Protein 4JP6 (pdb70)

CATH classification: 2.40.40.10

Nearest PDB structures (foldseek):
  4jp7-assembly2_B  TM=1.001E+00  e=1.324E-27  Carica papaya
  7ksn-assembly2_B  TM=9.787E-01  e=1.548E-21  Saccharum hybrid cultivar SP80-3280
  1bw4-assembly1_A  TM=8.039E-01  e=2.357E-15  Hordeum vulgare
  3sul-assembly1_A  TM=7.209E-01  e=9.350E-07  Moniliophthora perniciosa
  3suj-assembly1_A  TM=6.404E-01  e=3.390E-04  Moniliophthora perniciosa

Secondary structure (DSSP, 8-state):
-EEEEEEEEE---TGGGTT-TTTTT-TTHHHHTTS-HHHHTSSEEEEE--SSS--GGGGTT-EEEEEETTT--EEEEEEEEE-SSSSEEEEHHHHHHH-TTSHHHHHT-EEEEEEEE----

Foldseek 3Di:
DDFQFKEFADALVCVVVLLALVVSVAQQCVPPRPPDSCLSPVFFEKAADADDDDHHNVQAQWKKWKAQPVPRQTGMYGHRHHDDRHHMHGHPVVVVSRCVVVVCVVVRITTIDMDTDDPDD

Radius of gyration: 13.02 Å; Cα contacts (8 Å, |Δi|>4): 262; chains: 1; bounding box: 26×28×37 Å

InterPro domains:
  IPR001153 Barwin domain [PF00967] (2-120)
  IPR001153 Barwin domain [PR00602] (36-54)
  IPR001153 Barwin domain [PR00602] (55-73)
  IPR001153 Barwin domain [PR00602] (74-92)
  IPR001153 Barwin domain [PR00602] (95-119)
  IPR001153 Barwin domain [PS51174] (1-122)
  IPR018226 Barwin, conserved site [PS00771] (61-69)
  IPR018226 Barwin, conserved site [PS00772] (113-120)
  IPR036908 RlpA-like domain superfamily [G3DSA:2.40.40.10] (1-122)
  IPR036908 RlpA-like domain superfamily [SSF50685] (2-121)
  IPR044301 Pathogenesis-related protein-4 [PTHR46351] (2-122)

Structure (mmCIF, N/CA/C/O backbone):
data_4JP6
#
_entry.id   4JP6
#
_cell.length_a   27.688
_cell.length_b   54.971
_cell.length_c   73.509
_cell.angle_alpha   90.00
_cell.angle_beta   90.00
_cell.angle_gamma   90.00
#
_symmetry.space_group_name_H-M   'P 21 21 21'
#
loop_
_entity.id
_entity.type
_entity.pdbx_description
1 polymer 'papaya barwin-like protein'
2 water water
#
loop_
_atom_site.group_PDB
_atom_site.id
_atom_site.type_symbol
_atom_site.label_atom_id
_atom_site.label_alt_id
_atom_site.label_comp_id
_atom_site.label_asym_id
_atom_site.label_entity_id
_atom_site.label_seq_id
_atom_site.pdbx_PDB_ins_code
_atom_site.Cartn_x
_atom_site.Cartn_y
_atom_site.Cartn_z
_atom_site.occupancy
_atom_site.B_iso_or_equiv
_atom_site.auth_seq_id
_atom_site.auth_comp_id
_atom_site.auth_asym_id
_atom_site.auth_atom_id
_atom_site.pdbx_PDB_model_num
ATOM 9 N N . SER A 1 2 ? -10.385 -8.545 -13.002 1.00 8.04 2 SER A N 1
ATOM 10 C CA . SER A 1 2 ? -10.366 -7.552 -11.919 1.00 8.31 2 SER A CA 1
ATOM 11 C C . SER A 1 2 ? -9.236 -7.832 -10.951 1.00 6.76 2 SER A C 1
ATOM 12 O O . SER A 1 2 ? -8.826 -8.990 -10.799 1.00 7.56 2 SER A O 1
ATOM 15 N N . ALA A 1 3 ? -8.811 -6.801 -10.260 1.00 7.38 3 ALA A N 1
ATOM 16 C CA . ALA A 1 3 ? -7.826 -6.930 -9.204 1.00 6.62 3 ALA A CA 1
ATOM 17 C C . ALA A 1 3 ? -7.941 -5.777 -8.245 1.00 6.68 3 ALA A C 1
ATOM 18 O O . ALA A 1 3 ? -8.508 -4.719 -8.595 1.00 7.87 3 ALA A O 1
ATOM 20 N N . SER A 1 4 ? -7.405 -5.962 -7.064 1.00 6.84 4 SER A N 1
ATOM 21 C CA . SER A 1 4 ? -7.428 -4.970 -5.992 1.00 7.14 4 SER A CA 1
ATOM 22 C C . SER A 1 4 ? -6.035 -4.820 -5.432 1.00 6.28 4 SER A C 1
ATOM 23 O O . SER A 1 4 ? -5.103 -5.616 -5.690 1.00 7.49 4 SER A O 1
ATOM 26 N N . ASN A 1 5 ? -5.876 -3.740 -4.642 1.00 6.34 5 ASN A N 1
ATOM 27 C CA . ASN A 1 5 ? -4.588 -3.395 -4.009 1.00 6.45 5 ASN A CA 1
ATOM 28 C C . ASN A 1 5 ? -3.506 -3.151 -5.063 1.00 6.94 5 ASN A C 1
ATOM 29 O O . ASN A 1 5 ? -2.367 -3.590 -4.880 1.00 8.54 5 ASN A O 1
ATOM 34 N N . VAL A 1 6 ? -3.848 -2.435 -6.121 1.00 5.86 6 VAL A N 1
ATOM 35 C CA . VAL A 1 6 ? -2.977 -2.217 -7.253 1.00 6.32 6 VAL A CA 1
ATOM 36 C C . VAL A 1 6 ? -2.387 -0.812 -7.212 1.00 6.07 6 VAL A C 1
ATOM 37 O O . VAL A 1 6 ? -3.161 0.159 -7.034 1.00 6.70 6 VAL A O 1
ATOM 41 N N . ARG A 1 7 ? -1.087 -0.658 -7.453 1.00 6.27 7 ARG A N 1
ATOM 42 C CA . ARG A 1 7 ? -0.500 0.676 -7.523 1.00 6.87 7 ARG A CA 1
ATOM 43 C C . ARG A 1 7 ? -0.855 1.363 -8.818 1.00 6.68 7 ARG A C 1
ATOM 44 O O . ARG A 1 7 ? -0.707 0.831 -9.894 1.00 8.13 7 ARG A O 1
ATOM 52 N N . ALA A 1 8 ? -1.274 2.618 -8.689 1.00 6.85 8 ALA A N 1
ATOM 53 C CA . ALA A 1 8 ? -1.528 3.494 -9.851 1.00 6.02 8 ALA A CA 1
ATOM 54 C C . ALA A 1 8 ? -0.617 4.741 -9.670 1.00 5.75 8 ALA A C 1
ATOM 55 O O . ALA A 1 8 ? -0.785 5.502 -8.746 1.00 6.87 8 ALA A O 1
ATOM 57 N N . THR A 1 9 ? 0.333 4.899 -10.585 1.00 5.68 9 THR A N 1
ATOM 58 C CA . THR A 1 9 ? 1.153 6.109 -10.652 1.00 6.08 9 THR A CA 1
ATOM 59 C C . THR A 1 9 ? 0.574 7.026 -11.732 1.00 5.42 9 THR A C 1
ATOM 60 O O . THR A 1 9 ? -0.497 6.756 -12.274 1.00 5.47 9 THR A O 1
ATOM 64 N N . TYR A 1 10 ? 1.198 8.145 -11.983 1.00 5.99 10 TYR A N 1
ATOM 65 C CA . TYR A 1 10 ? 0.826 8.994 -13.085 1.00 5.75 10 TYR A CA 1
ATOM 66 C C . TYR A 1 10 ? 1.988 9.300 -14.005 1.00 5.66 10 TYR A C 1
ATOM 67 O O . TYR A 1 10 ? 3.168 9.310 -13.612 1.00 6.56 10 TYR A O 1
ATOM 76 N N . HIS A 1 11 ? 1.620 9.624 -15.235 1.00 5.66 11 HIS A N 1
ATOM 77 C CA . HIS A 1 11 ? 2.513 9.995 -16.313 1.00 5.91 11 HIS A CA 1
ATOM 78 C C . HIS A 1 11 ? 1.857 11.150 -17.060 1.00 5.79 11 HIS A C 1
ATOM 79 O O . HIS A 1 11 ? 0.621 11.121 -17.247 1.00 5.90 11 HIS A O 1
ATOM 86 N N . PHE A 1 12 ? 2.626 12.119 -17.475 1.00 6.21 12 PHE A N 1
ATOM 87 C CA . PHE A 1 12 ? 2.080 13.233 -18.261 1.00 5.81 12 PHE A CA 1
ATOM 88 C C . PHE A 1 12 ? 1.948 12.849 -19.730 1.00 5.45 12 PHE A C 1
ATOM 89 O O . PHE A 1 12 ? 2.683 13.305 -20.600 1.00 6.90 12 PHE A O 1
ATOM 97 N N . TYR A 1 13 ? 0.930 12.014 -20.052 1.00 5.21 13 TYR A N 1
ATOM 98 C CA . TYR A 1 13 ? 0.598 11.874 -21.485 1.00 5.60 13 TYR A CA 1
ATOM 99 C C . TYR A 1 13 ? 0.067 13.187 -22.033 1.00 5.33 13 TYR A C 1
ATOM 100 O O . TYR A 1 13 ? 0.319 13.539 -23.183 1.00 5.79 13 TYR A O 1
ATOM 109 N N . ASN A 1 14 ? -0.710 13.896 -21.212 1.00 4.82 14 ASN A N 1
ATOM 110 C CA . ASN A 1 14 ? -1.367 15.137 -21.631 1.00 5.10 14 ASN A CA 1
ATOM 111 C C . ASN A 1 14 ? -2.212 14.865 -22.862 1.00 5.03 14 ASN A C 1
ATOM 112 O O . ASN A 1 14 ? -2.120 15.514 -23.909 1.00 5.64 14 ASN A O 1
ATOM 117 N N . ALA A 1 15 ? -3.074 13.848 -22.738 1.00 5.47 15 ALA A N 1
ATOM 118 C CA . ALA A 1 15 ? -3.811 13.385 -23.932 1.00 5.91 15 ALA A CA 1
ATOM 119 C C . ALA A 1 15 ? -4.596 14.487 -24.608 1.00 6.18 15 ALA A C 1
ATOM 120 O O . ALA A 1 15 ? -4.510 14.667 -25.797 1.00 7.62 15 ALA A O 1
ATOM 122 N N . GLN A 1 16 ? -5.359 15.230 -23.821 1.00 6.63 16 GLN A N 1
ATOM 123 C CA . GLN A 1 16 ? -6.234 16.289 -24.384 1.00 8.50 16 GLN A CA 1
ATOM 124 C C . GLN A 1 16 ? -5.383 17.361 -25.077 1.00 8.16 16 GLN A C 1
ATOM 125 O O . GLN A 1 16 ? -5.758 17.818 -26.177 1.00 10.04 16 GLN A O 1
ATOM 131 N N . GLN A 1 17 ? -4.238 17.713 -24.506 1.00 6.45 17 GLN A N 1
ATOM 132 C CA . GLN A 1 17 ? -3.349 18.721 -25.105 1.00 7.48 17 GLN A CA 1
ATOM 133 C C . GLN A 1 17 ? -2.642 18.233 -26.351 1.00 7.82 17 GLN A C 1
ATOM 134 O O . GLN A 1 17 ? -2.107 19.036 -27.122 1.00 13.76 17 GLN A O 1
ATOM 140 N N . ASN A 1 18 ? -2.663 16.939 -26.579 1.00 7.18 18 ASN A N 1
ATOM 141 C CA . ASN A 1 18 ? -2.149 16.312 -27.811 1.00 7.67 18 ASN A CA 1
ATOM 142 C C . ASN A 1 18 ? -3.261 15.940 -28.768 1.00 8.29 18 ASN A C 1
ATOM 143 O O . ASN A 1 18 ? -2.998 15.134 -29.696 1.00 9.70 18 ASN A O 1
ATOM 148 N N . GLY A 1 19 ? -4.486 16.448 -28.570 1.00 8.89 19 GLY A N 1
ATOM 149 C CA . GLY A 1 19 ? -5.515 16.111 -29.501 1.00 9.15 19 GLY A CA 1
ATOM 150 C C . GLY A 1 19 ? -5.869 14.661 -29.516 1.00 9.02 19 GLY A C 1
ATOM 151 O O . GLY A 1 19 ? -6.349 14.116 -30.498 1.00 9.41 19 GLY A O 1
ATOM 152 N N . TRP A 1 20 ? -5.595 13.967 -28.387 1.00 7.06 20 TRP A N 1
ATOM 153 C CA . TRP A 1 20 ? -5.888 12.533 -28.241 1.00 7.55 20 TRP A CA 1
ATOM 154 C C . TRP A 1 20 ? -5.180 11.692 -29.297 1.00 6.97 20 TRP A C 1
ATOM 155 O O . TRP A 1 20 ? -5.673 10.649 -29.726 1.00 7.84 20 TRP A O 1
ATOM 166 N N . ASP A 1 21 ? -4.010 12.132 -29.690 1.00 7.32 21 ASP A N 1
ATOM 167 C CA . ASP A 1 21 ? -3.166 11.447 -30.692 1.00 7.91 21 ASP A CA 1
ATOM 168 C C . ASP A 1 21 ? -2.208 10.543 -29.999 1.00 7.34 21 ASP A C 1
ATOM 169 O O . ASP A 1 21 ? -1.283 10.996 -29.311 1.00 8.62 21 ASP A O 1
ATOM 174 N N . LEU A 1 22 ? -2.390 9.231 -30.191 1.00 7.24 22 LEU A N 1
ATOM 175 C CA . LEU A 1 22 ? -1.540 8.242 -29.543 1.00 7.20 22 LEU A CA 1
ATOM 176 C C . LEU A 1 22 ? -0.097 8.251 -30.002 1.00 7.65 22 LEU A C 1
ATOM 177 O O . LEU A 1 22 ? 0.787 7.912 -29.260 1.00 8.64 22 LEU A O 1
ATOM 182 N N . ARG A 1 23 ? 0.129 8.604 -31.251 1.00 8.13 23 ARG A N 1
ATOM 183 C CA . ARG A 1 23 ? 1.510 8.694 -31.753 1.00 9.02 23 ARG A CA 1
ATOM 184 C C . ARG A 1 23 ? 2.251 9.797 -31.023 1.00 8.90 23 ARG A C 1
ATOM 185 O O . ARG A 1 23 ? 3.423 9.628 -30.703 1.00 11.00 23 ARG A O 1
ATOM 193 N N . LYS A 1 24 ? 1.658 10.94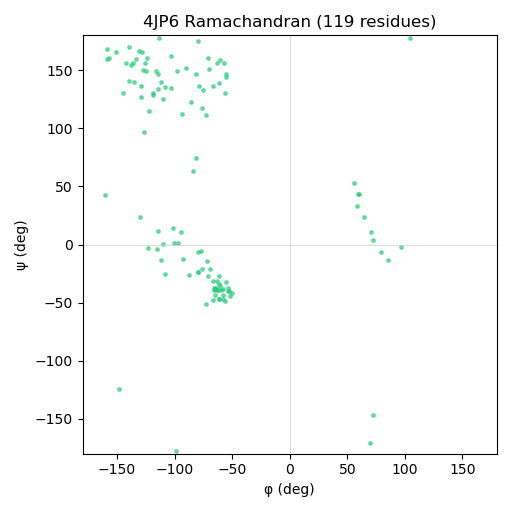1 -30.815 1.00 9.24 24 LYS A N 1
ATOM 194 C CA . LYS A 1 24 ? 2.305 12.078 -30.209 1.00 9.31 24 LYS A CA 1
ATOM 195 C C . LYS A 1 24 ? 2.790 11.819 -28.795 1.00 9.67 24 LYS A C 1
ATOM 196 O O . LYS A 1 24 ? 3.773 12.453 -28.381 1.00 12.61 24 LYS A O 1
ATOM 202 N N . VAL A 1 25 ? 2.159 10.908 -28.079 1.00 9.59 25 VAL A N 1
ATOM 203 C CA . VAL A 1 25 ? 2.454 10.665 -26.705 1.00 9.63 25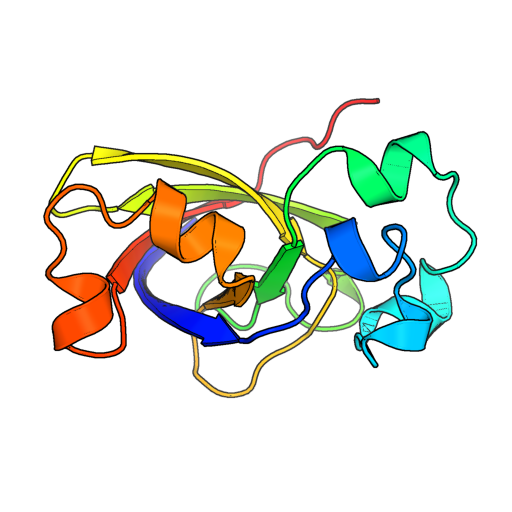 VAL A CA 1
ATOM 204 C C . VAL A 1 25 ? 3.340 9.422 -26.567 1.00 10.18 25 VAL A C 1
ATOM 205 O O . VAL A 1 25 ? 3.624 8.985 -25.429 1.00 10.55 25 VAL A O 1
ATOM 209 N N . SER A 1 26 ? 3.722 8.781 -27.712 1.00 10.17 26 SER A N 1
ATOM 210 C CA . SER A 1 26 ? 4.532 7.560 -27.734 1.00 11.80 26 SER A CA 1
ATOM 211 C C . SER A 1 26 ? 3.839 6.438 -26.983 1.00 9.61 26 SER A C 1
ATOM 212 O O . SER A 1 26 ? 4.514 5.592 -26.310 1.00 12.13 26 SER A O 1
ATOM 215 N N . ALA A 1 27 ? 2.586 6.285 -27.188 1.00 8.17 27 ALA A N 1
ATOM 216 C CA . ALA A 1 27 ? 1.842 5.228 -26.523 1.00 7.80 27 ALA A CA 1
ATOM 217 C C . ALA A 1 27 ? 2.106 3.910 -27.238 1.00 6.93 27 ALA A C 1
ATOM 218 O O . ALA A 1 27 ? 2.044 3.877 -28.468 1.00 7.81 27 ALA A O 1
ATOM 220 N N . TYR A 1 28 ? 2.329 2.823 -26.497 1.00 6.03 28 TYR A N 1
ATOM 221 C CA . TYR A 1 28 ? 2.606 1.527 -27.088 1.00 6.62 28 TYR A CA 1
ATOM 222 C C . TYR A 1 28 ? 1.539 1.102 -28.088 1.00 5.91 28 TYR A C 1
ATOM 223 O O . TYR A 1 28 ? 1.827 0.518 -29.116 1.00 7.38 28 TYR A O 1
ATOM 232 N N . CYS A 1 29 ? 0.270 1.437 -27.776 1.00 5.69 29 CYS A N 1
ATOM 233 C CA . CYS A 1 29 ? -0.834 0.981 -28.612 1.00 5.99 29 CYS A CA 1
ATOM 234 C C . CYS A 1 29 ? -0.970 1.765 -29.892 1.00 6.20 29 CYS A C 1
ATOM 235 O O . CYS A 1 29 ? -1.834 1.423 -30.752 1.00 6.91 29 CYS A O 1
ATOM 238 N N . ALA A 1 30 ? -0.196 2.823 -30.080 1.00 6.58 30 ALA A N 1
ATOM 239 C CA . ALA A 1 30 ? -0.318 3.604 -31.287 1.00 7.44 30 ALA A CA 1
ATOM 240 C C . ALA A 1 30 ? -0.153 2.769 -32.539 1.00 8.72 30 ALA A C 1
ATOM 241 O O . ALA A 1 30 ? -0.793 3.039 -33.560 1.00 10.76 30 ALA A O 1
ATOM 243 N N . THR A 1 31 ? 0.686 1.721 -32.452 1.00 8.36 31 THR A N 1
ATOM 244 C CA . THR A 1 31 ? 0.972 0.854 -33.613 1.00 9.79 31 THR A CA 1
ATOM 245 C C . THR A 1 31 ? -0.322 0.404 -34.253 1.00 10.44 31 THR A C 1
ATOM 246 O O . THR A 1 31 ? -0.390 0.372 -35.492 1.00 14.11 31 THR A O 1
ATOM 250 N N . TRP A 1 32 ? -1.299 0.044 -33.448 1.00 7.98 32 TRP A N 1
ATOM 251 C CA . TRP A 1 32 ? -2.556 -0.541 -33.945 1.00 8.17 32 TRP A CA 1
ATOM 252 C C . TRP A 1 32 ? -3.739 0.398 -33.839 1.00 8.15 32 TRP A C 1
ATOM 253 O O . TRP A 1 32 ? -4.709 0.189 -34.556 1.00 9.44 32 TRP A O 1
ATOM 264 N N . ASP A 1 33 ? -3.709 1.351 -32.912 1.00 7.48 33 ASP A N 1
ATOM 265 C CA . ASP A 1 33 ? -4.925 2.094 -32.534 1.00 7.53 33 ASP A CA 1
ATOM 266 C C . ASP A 1 33 ? -4.844 3.607 -32.893 1.00 7.22 33 ASP A C 1
ATOM 267 O O . ASP A 1 33 ? -5.836 4.312 -32.693 1.00 8.54 33 ASP A O 1
ATOM 272 N N . ALA A 1 34 ? -3.734 4.094 -33.408 1.00 7.45 34 ALA A N 1
ATOM 273 C CA . ALA A 1 34 ? -3.609 5.525 -33.618 1.00 8.19 34 ALA A CA 1
ATOM 274 C C . ALA A 1 34 ? -4.626 6.083 -34.624 1.00 8.24 34 ALA A C 1
ATOM 275 O O . ALA A 1 34 ? -4.934 7.283 -34.538 1.00 9.15 34 ALA A O 1
ATOM 277 N N . ASP A 1 35 ? -5.015 5.295 -35.603 1.00 7.94 35 ASP A N 1
ATOM 278 C CA . ASP A 1 35 ? -5.945 5.764 -36.628 1.00 8.62 35 ASP A CA 1
ATOM 279 C C . ASP A 1 35 ? -7.383 5.449 -36.350 1.00 8.04 35 ASP A C 1
ATOM 280 O O . ASP A 1 35 ? -8.225 5.693 -37.223 1.00 9.30 35 ASP A O 1
ATOM 285 N N . LYS A 1 36 ? -7.721 4.993 -35.174 1.00 7.77 36 LYS A N 1
ATOM 286 C CA . LYS A 1 36 ? -9.084 4.895 -34.773 1.00 8.45 36 LYS A CA 1
ATOM 287 C C . LYS A 1 36 ? -9.705 6.322 -34.790 1.00 7.71 36 LYS A C 1
ATOM 288 O O . LYS A 1 36 ? -8.957 7.298 -34.683 1.00 8.06 36 LYS A O 1
ATOM 294 N N . PRO A 1 37 ? -11.015 6.418 -34.880 1.00 8.54 37 PRO A N 1
ATOM 295 C CA . PRO A 1 37 ? -11.618 7.751 -34.927 1.00 8.64 37 PRO A CA 1
ATOM 296 C C . PRO A 1 37 ? -11.372 8.542 -33.684 1.00 8.43 37 PRO A C 1
ATOM 297 O O . PRO A 1 37 ? -11.176 8.028 -32.585 1.00 7.68 37 PRO A O 1
ATOM 301 N N . TYR A 1 38 ? -11.452 9.868 -33.851 1.00 8.38 38 TYR A N 1
ATOM 302 C CA . TYR A 1 38 ? -11.328 10.792 -32.740 1.00 8.86 38 TYR A CA 1
ATOM 303 C C . TYR A 1 38 ? -12.307 10.461 -31.611 1.00 8.71 38 TYR A C 1
ATOM 304 O O . TYR A 1 38 ? -11.989 10.536 -30.444 1.00 8.85 38 TYR A O 1
ATOM 313 N N . SER A 1 39 ? -13.531 10.078 -31.962 1.00 11.12 39 SER A N 1
ATOM 314 C CA . SER A 1 39 ? -14.524 9.778 -30.955 1.00 11.72 39 SER A CA 1
ATOM 315 C C . SER A 1 39 ? -14.098 8.610 -30.066 1.00 10.60 39 SER A C 1
ATOM 316 O O . SER A 1 39 ? -14.374 8.600 -28.880 1.00 11.68 39 SER A O 1
ATOM 319 N N . TRP A 1 40 ? -13.382 7.647 -30.653 1.00 8.61 40 TRP A N 1
ATOM 320 C CA . TRP A 1 40 ? -12.858 6.488 -29.932 1.00 7.62 40 TRP A CA 1
ATOM 321 C C . TRP A 1 40 ? -11.685 6.909 -29.032 1.00 6.69 40 TRP A C 1
ATOM 322 O O . TRP A 1 40 ? -11.593 6.632 -27.870 1.00 6.67 40 TRP A O 1
ATOM 333 N N . ARG A 1 41 ? -10.748 7.610 -29.657 1.00 6.08 41 ARG A N 1
ATOM 334 C CA . ARG A 1 41 ? -9.530 8.007 -28.973 1.00 5.97 41 ARG A CA 1
ATOM 335 C C . ARG A 1 41 ? -9.782 8.897 -27.774 1.00 6.21 41 ARG A C 1
ATOM 336 O O . ARG A 1 41 ? -9.077 8.797 -26.760 1.00 6.65 41 ARG A O 1
ATOM 344 N N . SER A 1 42 ? -10.794 9.763 -27.908 1.00 6.60 42 SER A N 1
ATOM 345 C CA . SER A 1 42 ? -11.072 10.781 -26.872 1.00 6.86 42 SER A CA 1
ATOM 346 C C . SER A 1 42 ? -12.170 10.345 -25.891 1.00 6.59 42 SER A C 1
ATOM 347 O O . SER A 1 42 ? -12.493 11.150 -24.983 1.00 7.78 42 SER A O 1
ATOM 350 N N . LYS A 1 43 ? -12.732 9.172 -26.017 1.00 6.95 43 LYS A N 1
ATOM 351 C CA . LYS A 1 43 ? -13.902 8.848 -25.202 1.00 7.01 43 LYS A CA 1
ATOM 352 C C . LYS A 1 43 ? -13.580 8.874 -23.719 1.00 6.94 43 LYS A C 1
ATOM 353 O O . LYS A 1 43 ? -14.368 9.387 -22.890 1.00 8.29 43 LYS A O 1
ATOM 359 N N . TYR A 1 44 ? -12.458 8.222 -23.352 1.00 6.16 44 TYR A N 1
ATOM 360 C CA . TYR A 1 44 ? -12.043 8.079 -21.974 1.00 6.16 44 TYR A CA 1
ATOM 361 C C . TYR A 1 44 ? -10.601 8.536 -21.790 1.00 6.44 44 TYR A C 1
ATOM 362 O O . TYR A 1 44 ? -9.756 8.379 -22.687 1.00 6.64 44 TYR A O 1
ATOM 371 N N . GLY A 1 45 ? -10.277 9.031 -20.606 1.00 6.04 45 GLY A N 1
ATOM 372 C CA . GLY A 1 45 ? -8.923 9.317 -20.251 1.00 5.82 45 GLY A CA 1
ATOM 373 C C . GLY A 1 45 ? -8.035 8.087 -20.366 1.00 5.02 45 GLY A C 1
ATOM 374 O O . GLY A 1 45 ? -8.478 6.930 -20.334 1.00 6.12 45 GLY A O 1
ATOM 375 N N . TRP A 1 46 ? -6.766 8.327 -20.538 1.00 4.96 46 TRP A N 1
ATOM 376 C CA . TRP A 1 46 ? -5.803 7.323 -20.897 1.00 4.82 46 TRP A CA 1
ATOM 377 C C . TRP A 1 46 ? -5.014 6.752 -19.697 1.00 4.80 46 TRP A C 1
ATOM 378 O O . TRP A 1 46 ? -4.698 7.450 -18.747 1.00 5.16 46 TRP A O 1
ATOM 389 N N . THR A 1 47 ? -4.639 5.464 -19.854 1.00 4.73 47 THR A N 1
ATOM 390 C CA . THR A 1 47 ? -3.738 4.816 -18.943 1.00 4.65 47 THR A CA 1
ATOM 391 C C . THR A 1 47 ? -2.806 3.880 -19.671 1.00 4.50 47 THR A C 1
ATOM 392 O O . THR A 1 47 ? -3.130 3.300 -20.709 1.00 4.95 47 THR A O 1
ATOM 396 N N . ALA A 1 48 ? -1.652 3.624 -19.033 1.00 4.37 48 ALA A N 1
ATOM 397 C CA . ALA A 1 48 ? -0.892 2.433 -19.294 1.00 4.56 48 ALA A CA 1
ATOM 398 C C . ALA A 1 48 ? -1.380 1.325 -18.317 1.00 4.62 48 ALA A C 1
ATOM 399 O O . ALA A 1 48 ? -1.793 1.635 -17.194 1.00 4.82 48 ALA A O 1
ATOM 401 N N . PHE A 1 49 ? -1.247 0.086 -18.738 1.00 4.56 49 PHE A N 1
ATOM 402 C CA . PHE A 1 49 ? -1.666 -1.037 -17.906 1.00 4.71 49 PHE A CA 1
ATOM 403 C C . PHE A 1 49 ? -0.618 -2.126 -17.915 1.00 4.72 49 PHE A C 1
ATOM 404 O O . PHE A 1 49 ? -0.052 -2.480 -18.964 1.00 6.09 49 PHE A O 1
ATOM 412 N N . CYS A 1 50 ? -0.415 -2.702 -16.752 1.00 4.86 50 CYS A N 1
ATOM 413 C CA . CYS A 1 50 ? 0.517 -3.797 -16.579 1.00 5.44 50 CYS A CA 1
ATOM 414 C C . CYS A 1 50 ? 0.146 -4.540 -15.262 1.00 5.91 50 CYS A C 1
ATOM 415 O O . CYS A 1 50 ? 1.018 -4.882 -14.472 1.00 7.45 50 CYS A O 1
ATOM 418 N N . GLY A 1 51 ? -1.138 -4.744 -15.040 1.00 5.85 51 GLY A N 1
ATOM 419 C CA . GLY A 1 51 ? -1.625 -5.208 -13.771 1.00 6.55 51 GLY A CA 1
ATOM 420 C C . GLY A 1 51 ? -1.462 -6.708 -13.570 1.00 5.92 51 GLY A C 1
ATOM 421 O O . GLY A 1 51 ? -1.108 -7.483 -14.461 1.00 6.28 51 GLY A O 1
ATOM 422 N N . PRO A 1 52 ? -1.805 -7.166 -12.350 1.00 5.87 52 PRO A N 1
ATOM 423 C CA . PRO A 1 52 ? -1.618 -8.579 -12.013 1.00 5.92 52 PRO A CA 1
ATOM 424 C C . PRO A 1 52 ? -2.654 -9.521 -12.629 1.00 5.77 52 PRO A C 1
ATOM 425 O O . PRO A 1 52 ? -2.381 -10.714 -12.717 1.00 6.93 52 PRO A O 1
ATOM 429 N N . VAL A 1 53 ? -3.796 -9.014 -13.014 1.00 6.07 53 VAL A N 1
ATOM 430 C CA . VAL A 1 53 ? -4.908 -9.828 -13.522 1.00 6.19 53 VAL A CA 1
ATOM 431 C C . VAL A 1 53 ? -5.386 -9.258 -14.835 1.00 5.98 53 VAL A C 1
ATOM 432 O O . VAL A 1 53 ? -5.733 -8.039 -14.922 1.00 6.70 53 VAL A O 1
ATOM 436 N N . GLY A 1 54 ? -5.456 -10.089 -15.858 1.00 6.42 54 GLY A N 1
ATOM 437 C CA . GLY A 1 54 ? -5.9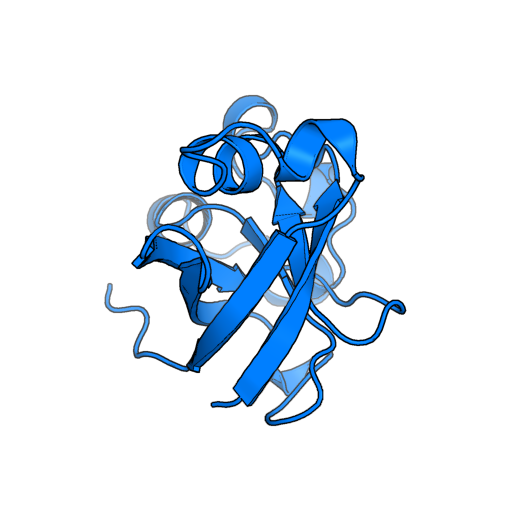42 -9.711 -17.123 1.00 7.11 54 GLY A CA 1
ATOM 438 C C . GLY A 1 54 ? -4.873 -9.520 -18.161 1.00 5.72 54 GLY A C 1
ATOM 439 O O . GLY A 1 54 ? -3.654 -9.648 -17.844 1.00 6.35 54 GLY A O 1
ATOM 440 N N . PRO A 1 55 ? -5.241 -9.211 -19.409 1.00 5.57 55 PRO A N 1
ATOM 441 C CA . PRO A 1 55 ? -4.281 -9.068 -20.489 1.00 6.08 55 PRO A CA 1
ATOM 442 C C . PRO A 1 55 ? -3.420 -7.810 -20.302 1.00 6.37 55 PRO A C 1
ATOM 443 O O . PRO A 1 55 ? -3.891 -6.789 -19.751 1.00 7.68 55 PRO A O 1
ATOM 447 N N . HIS A 1 56 ? -2.205 -7.827 -20.786 1.00 7.51 56 HIS A N 1
ATOM 448 C CA . HIS A 1 56 ? -1.451 -6.572 -20.931 1.00 8.32 56 HIS A CA 1
ATOM 449 C C . HIS A 1 56 ? -0.710 -6.672 -22.295 1.00 7.14 56 HIS A C 1
ATOM 450 O O . HIS A 1 56 ? -0.673 -7.696 -22.967 1.00 9.75 56 HIS A O 1
ATOM 457 N N . GLY A 1 57 ? -0.141 -5.562 -22.694 1.00 7.03 57 GLY A N 1
ATOM 458 C CA . GLY A 1 57 ? 0.541 -5.435 -23.969 1.00 6.86 57 GLY A CA 1
ATOM 459 C C . GLY A 1 57 ? -0.481 -5.409 -25.122 1.00 6.67 57 GLY A C 1
ATOM 460 O O . GLY A 1 57 ? -1.585 -4.796 -24.996 1.00 6.61 57 GLY A O 1
ATOM 461 N N . ARG A 1 58 ? -0.101 -5.957 -26.256 1.00 7.17 58 ARG A N 1
ATOM 462 C CA . ARG A 1 58 ? -0.855 -5.867 -27.456 1.00 7.65 58 ARG A CA 1
ATOM 463 C C . ARG A 1 58 ? -2.308 -6.327 -27.251 1.00 7.45 58 ARG A C 1
ATOM 464 O O . ARG A 1 58 ? -3.243 -5.658 -27.785 1.00 8.38 58 ARG A O 1
ATOM 472 N N . ALA A 1 59 ? -2.539 -7.369 -26.495 1.00 7.12 59 ALA A N 1
ATOM 473 C CA . ALA A 1 59 ? -3.885 -7.901 -26.309 1.00 8.38 59 ALA A CA 1
ATOM 474 C C . ALA A 1 59 ? -4.793 -6.975 -25.491 1.00 8.92 59 ALA A C 1
ATOM 475 O O . ALA A 1 59 ? -5.991 -7.099 -25.533 1.00 13.43 59 ALA A O 1
ATOM 477 N N . ALA A 1 60 ? -4.207 -6.071 -24.708 1.00 7.00 60 ALA A N 1
ATOM 478 C CA . ALA A 1 60 ? -4.967 -5.147 -23.886 1.00 7.24 60 ALA A CA 1
ATOM 479 C C . ALA A 1 60 ? -5.247 -3.831 -24.570 1.00 6.48 60 ALA A C 1
ATOM 480 O O . ALA A 1 60 ? -6.056 -3.042 -24.074 1.00 6.42 60 ALA A O 1
ATOM 482 N N . CYS A 1 61 ? -4.589 -3.558 -25.687 1.00 6.74 61 CYS A N 1
ATOM 483 C CA . CYS A 1 61 ? -4.721 -2.239 -26.329 1.00 6.93 61 CYS A CA 1
ATOM 484 C C . CYS A 1 61 ? -6.163 -1.951 -26.620 1.00 5.99 61 CYS A C 1
ATOM 485 O O . CYS A 1 61 ? -6.835 -2.716 -27.289 1.00 7.74 61 CYS A O 1
ATOM 488 N N . GLY A 1 62 ? -6.592 -0.753 -26.214 1.00 5.75 62 GLY A N 1
ATOM 489 C CA . GLY A 1 62 ? -7.916 -0.298 -26.489 1.00 6.98 62 GLY A CA 1
ATOM 490 C C . GLY A 1 62 ? -9.001 -0.708 -25.530 1.00 5.74 62 GLY A C 1
ATOM 491 O O . GLY A 1 62 ? -10.147 -0.203 -25.654 1.00 6.96 62 GLY A O 1
ATOM 492 N N . LYS A 1 63 ? -8.736 -1.655 -24.667 1.00 5.72 63 LYS A N 1
ATOM 493 C CA . LYS A 1 63 ? -9.698 -2.106 -23.690 1.00 5.55 63 LYS A CA 1
ATOM 494 C C . LYS A 1 63 ? -9.884 -1.003 -22.612 1.00 5.59 63 LYS A C 1
ATOM 495 O O . LYS A 1 63 ? -9.063 -0.099 -22.487 1.00 6.44 63 LYS A O 1
ATOM 501 N N . CYS A 1 64 ? -11.007 -1.103 -21.912 1.00 5.97 64 CYS A N 1
ATOM 502 C CA . CYS A 1 64 ? -11.379 -0.118 -20.906 1.00 5.84 64 CYS A CA 1
ATOM 503 C C . CYS A 1 64 ? -11.429 -0.714 -19.531 1.00 5.56 64 CYS A C 1
ATOM 504 O O . CYS A 1 64 ? -11.735 -1.919 -19.360 1.00 6.34 64 CYS A O 1
ATOM 507 N N . LEU A 1 65 ? -11.129 0.124 -18.532 1.00 5.90 65 LEU A N 1
ATOM 508 C CA . LEU A 1 65 ? -11.091 -0.251 -17.131 1.00 5.90 65 LEU A CA 1
ATOM 509 C C . LEU A 1 65 ? -11.924 0.737 -16.344 1.00 5.83 65 LEU A C 1
ATOM 510 O O . LEU A 1 65 ? -11.794 1.943 -16.497 1.00 6.62 65 LEU A O 1
ATOM 515 N N . ARG A 1 66 ? -12.743 0.225 -15.414 1.00 6.16 66 ARG A N 1
ATOM 516 C CA . ARG A 1 66 ? -13.283 1.009 -14.303 1.00 6.62 66 ARG A CA 1
ATOM 517 C C . ARG A 1 66 ? -12.231 0.960 -13.198 1.00 6.42 66 ARG A C 1
ATOM 518 O O . ARG A 1 66 ? -11.912 -0.123 -12.703 1.00 7.56 66 ARG A O 1
ATOM 526 N N . VAL A 1 67 ? -11.774 2.150 -12.770 1.00 6.01 67 VAL A N 1
ATOM 527 C CA . VAL A 1 67 ? -10.721 2.235 -11.761 1.00 6.02 67 VAL A CA 1
ATOM 528 C C . VAL A 1 67 ? -11.296 2.983 -10.518 1.00 6.38 67 VAL A C 1
ATOM 529 O O . VAL A 1 67 ? -11.865 4.043 -10.701 1.00 7.89 67 VAL A O 1
ATOM 533 N N . THR A 1 68 ? -11.116 2.362 -9.368 1.00 6.45 68 THR A N 1
ATOM 534 C CA . THR A 1 68 ? -11.608 2.917 -8.121 1.00 6.81 68 THR A CA 1
ATOM 535 C C . THR A 1 68 ? -10.462 3.178 -7.178 1.00 6.19 68 THR A C 1
ATOM 536 O O . THR A 1 68 ? -9.620 2.276 -6.904 1.00 6.79 68 THR A O 1
ATOM 540 N N . ASN A 1 69 ? -10.412 4.382 -6.601 1.00 6.50 69 ASN A N 1
ATOM 541 C CA . ASN A 1 69 ? -9.519 4.676 -5.511 1.00 6.62 69 ASN A CA 1
ATOM 542 C C . ASN A 1 69 ? -10.025 4.003 -4.265 1.00 6.36 69 ASN A C 1
ATOM 543 O O . ASN A 1 69 ? -11.123 4.325 -3.794 1.00 7.74 69 ASN A O 1
ATOM 548 N N . THR A 1 70 ? -9.325 2.999 -3.781 1.00 7.03 70 THR A N 1
ATOM 549 C CA . THR A 1 70 ? -9.943 2.231 -2.703 1.00 8.26 70 THR A CA 1
ATOM 550 C C . THR A 1 70 ? -10.156 3.092 -1.427 1.00 8.09 70 THR A C 1
ATOM 551 O O . THR A 1 70 ? -11.184 2.911 -0.736 1.00 9.90 70 THR A O 1
ATOM 555 N N . LYS A 1 71 ? -9.215 3.979 -1.126 1.00 7.96 71 LYS A N 1
ATOM 556 C CA . LYS A 1 71 ? -9.296 4.788 0.093 1.00 8.82 71 LYS A CA 1
ATOM 557 C C . LYS A 1 71 ? -10.487 5.746 0.071 1.00 8.38 71 LYS A C 1
ATOM 558 O O . LYS A 1 71 ? -11.092 6.024 1.115 1.00 10.29 71 LYS A O 1
ATOM 564 N N . THR A 1 72 ? -10.756 6.302 -1.084 1.00 7.81 72 THR A N 1
ATOM 565 C CA . THR A 1 72 ? -11.733 7.394 -1.187 1.00 7.45 72 THR A CA 1
ATOM 566 C C . THR A 1 72 ? -12.980 7.030 -1.931 1.00 8.12 72 THR A C 1
ATOM 567 O O . THR A 1 72 ? -13.989 7.792 -1.920 1.00 9.60 72 THR A O 1
ATOM 571 N N . ARG A 1 73 ? -12.987 5.912 -2.644 1.00 7.91 73 ARG A N 1
ATOM 572 C CA . ARG A 1 73 ? -14.114 5.403 -3.459 1.00 9.15 73 ARG A CA 1
ATOM 573 C C . ARG A 1 73 ? -14.354 6.184 -4.738 1.00 8.24 73 ARG A C 1
ATOM 574 O O . ARG A 1 73 ? -15.280 5.909 -5.464 1.00 9.80 73 ARG A O 1
ATOM 582 N N . ALA A 1 74 ? -13.521 7.173 -5.062 1.00 8.46 74 ALA A N 1
ATOM 583 C CA . ALA A 1 74 ? -13.588 7.845 -6.343 1.00 7.85 74 ALA A CA 1
ATOM 584 C C . ALA A 1 74 ? -13.479 6.812 -7.463 1.00 6.99 74 ALA A C 1
ATOM 585 O O . ALA A 1 74 ? -12.655 5.890 -7.348 1.00 7.83 74 ALA A O 1
ATOM 587 N N . GLU A 1 75 ? -14.170 6.995 -8.576 1.00 8.00 75 GLU A N 1
ATOM 588 C CA . GLU A 1 75 ? -14.114 6.063 -9.704 1.00 7.77 75 GLU A CA 1
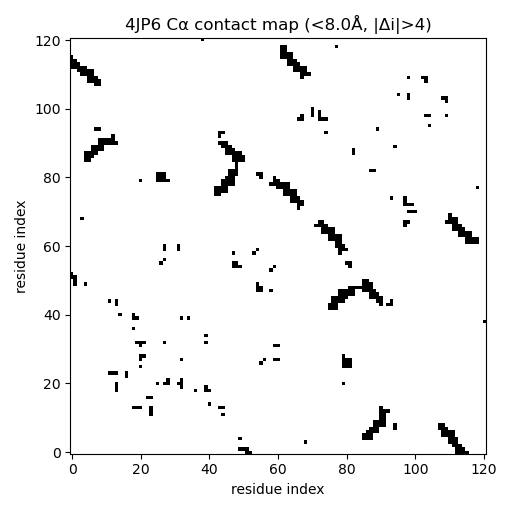ATOM 589 C C . GLU A 1 75 ? -14.053 6.850 -10.986 1.00 8.20 75 GLU A C 1
ATOM 590 O O . GLU A 1 75 ? -14.627 7.945 -11.131 1.00 10.74 75 GLU A O 1
ATOM 596 N N . THR A 1 76 ? -13.477 6.204 -12.001 1.00 7.40 76 THR A N 1
ATOM 597 C CA . THR A 1 76 ? -13.504 6.705 -13.333 1.00 8.31 76 THR A CA 1
ATOM 598 C C . THR A 1 76 ? -13.264 5.541 -14.299 1.00 7.46 76 THR A C 1
ATOM 599 O O . THR A 1 76 ? -12.804 4.517 -13.895 1.00 9.59 76 THR A O 1
ATOM 603 N N . THR A 1 77 ? -13.516 5.842 -15.552 1.00 7.57 77 THR A N 1
ATOM 604 C CA . THR A 1 77 ? -13.269 4.836 -16.618 1.00 7.16 77 THR A CA 1
ATOM 605 C C . THR A 1 77 ? -12.144 5.340 -17.511 1.00 6.05 77 THR A C 1
ATOM 606 O O . THR A 1 77 ? -12.139 6.512 -17.894 1.00 7.43 77 THR A O 1
ATOM 610 N N . VAL A 1 78 ? -11.175 4.457 -17.815 1.00 5.57 78 VAL A N 1
ATOM 611 C CA . VAL A 1 78 ? -10.033 4.769 -18.638 1.00 5.64 78 VAL A CA 1
ATOM 612 C C . VAL A 1 78 ? -9.954 3.801 -19.797 1.00 5.43 78 VAL A C 1
ATOM 613 O O . VAL A 1 78 ? -10.495 2.672 -19.741 1.00 6.29 78 VAL A O 1
ATOM 617 N N . ARG A 1 79 ? -9.218 4.218 -20.838 1.00 5.27 79 ARG A N 1
ATOM 618 C CA . ARG A 1 79 ? -8.845 3.340 -21.935 1.00 5.21 79 ARG A CA 1
ATOM 619 C C . ARG A 1 79 ? -7.371 3.039 -21.854 1.00 4.83 79 ARG A C 1
ATOM 620 O O . ARG A 1 79 ? -6.539 3.937 -21.644 1.00 5.03 79 ARG A O 1
ATOM 628 N N . ILE A 1 80 ? -7.026 1.761 -22.042 1.00 5.14 80 ILE A N 1
ATOM 629 C CA . ILE A 1 80 ? -5.661 1.317 -22.107 1.00 5.01 80 ILE A CA 1
ATOM 630 C C . ILE A 1 80 ? -5.068 1.687 -23.451 1.00 5.40 80 ILE A C 1
ATOM 631 O O . ILE A 1 80 ? -5.514 1.241 -24.495 1.00 6.22 80 ILE A O 1
ATOM 636 N N . VAL A 1 81 ? -4.024 2.553 -23.402 1.00 5.07 81 VAL A N 1
ATOM 637 C CA . VAL A 1 81 ? -3.351 2.962 -24.622 1.00 5.41 81 VAL A CA 1
ATOM 638 C C . VAL A 1 81 ? -1.856 2.642 -24.558 1.00 5.37 81 VAL A C 1
ATOM 639 O O . VAL A 1 81 ? -1.148 2.893 -25.536 1.00 6.07 81 VAL A O 1
ATOM 643 N N . ASP A 1 82 ? -1.382 2.118 -23.423 1.00 5.66 82 ASP A N 1
ATOM 644 C CA . ASP A 1 82 ? 0.050 1.930 -23.253 1.00 5.49 82 ASP A CA 1
ATOM 645 C C . ASP A 1 82 ? 0.266 0.746 -22.323 1.00 5.26 82 ASP A C 1
ATOM 646 O O . ASP A 1 82 ? -0.629 0.274 -21.630 1.00 5.61 82 ASP A O 1
ATOM 651 N N . GLN A 1 83 ? 1.518 0.289 -22.338 1.00 6.11 83 GLN A N 1
ATOM 652 C CA . GLN A 1 83 ? 1.999 -0.784 -21.451 1.00 7.13 83 GLN A CA 1
ATOM 653 C C . GLN A 1 83 ? 2.973 -0.150 -20.490 1.00 6.27 83 GLN A C 1
ATOM 654 O O . GLN A 1 83 ? 3.738 0.643 -20.881 1.00 14.50 83 GLN A O 1
ATOM 660 N N . CYS A 1 84 ? 2.917 -0.542 -19.266 1.00 10.15 84 CYS A N 1
ATOM 661 C CA . CYS A 1 84 ? 3.853 -0.100 -18.237 1.00 8.54 84 CYS A CA 1
ATOM 662 C C . CYS A 1 84 ? 4.738 -1.239 -17.736 1.00 8.46 84 CYS A C 1
ATOM 663 O O . CYS A 1 84 ? 4.536 -2.401 -18.112 1.00 9.91 84 CYS A O 1
ATOM 666 N N . SER A 1 85 ? 5.665 -0.918 -16.831 1.00 9.67 85 SER A N 1
ATOM 667 C CA . SER A 1 85 ? 6.598 -1.877 -16.315 1.00 11.13 85 SER A CA 1
ATOM 668 C C . SER A 1 85 ? 6.575 -1.791 -14.762 1.00 13.00 85 SER A C 1
ATOM 669 O O . SER A 1 85 ? 7.489 -2.303 -14.082 1.00 17.44 85 SER A O 1
ATOM 672 N N . ASN A 1 86 ? 5.492 -1.309 -14.178 1.00 11.56 86 ASN A N 1
ATOM 673 C CA . ASN A 1 86 ? 5.430 -1.054 -12.721 1.00 12.36 86 ASN A CA 1
ATOM 674 C C . ASN A 1 86 ? 4.428 -1.961 -12.019 1.00 11.28 86 ASN A C 1
ATOM 675 O O . ASN A 1 86 ? 4.149 -1.770 -10.865 1.00 13.40 86 ASN A O 1
ATOM 680 N N . GLY A 1 87 ? 3.914 -2.995 -12.691 1.00 10.30 87 GLY A N 1
ATOM 681 C CA . GLY A 1 87 ? 2.956 -3.904 -12.072 1.00 9.80 87 GLY A CA 1
ATOM 682 C C . GLY A 1 87 ? 1.538 -3.427 -11.775 1.00 7.95 87 GLY A C 1
ATOM 683 O O . GLY A 1 87 ? 0.748 -4.083 -11.100 1.00 10.31 87 GLY A O 1
ATOM 684 N N . GLY A 1 88 ? 1.140 -2.275 -12.287 1.00 8.21 88 GLY A N 1
ATOM 685 C CA . GLY A 1 88 ? -0.151 -1.675 -12.005 1.00 6.92 88 GLY A CA 1
ATOM 686 C C . GLY A 1 88 ? -0.684 -0.886 -13.168 1.00 5.50 88 GLY A C 1
ATOM 687 O O . GLY A 1 88 ? -0.874 -1.370 -14.271 1.00 6.37 88 GLY A O 1
ATOM 688 N N . LEU A 1 89 ? -0.976 0.371 -12.852 1.00 5.36 89 LEU A N 1
ATOM 689 C CA . LEU A 1 89 ? -1.485 1.340 -13.845 1.00 5.09 89 LEU A CA 1
ATOM 690 C C . LEU A 1 89 ? -0.544 2.556 -13.820 1.00 5.15 89 LEU A C 1
ATOM 691 O O . LEU A 1 89 ? -0.004 2.898 -12.784 1.00 7.32 89 LEU A O 1
ATOM 696 N N . ASP A 1 90 ? -0.410 3.201 -14.978 1.00 4.84 90 ASP A N 1
ATOM 697 C CA . ASP A 1 90 ? 0.268 4.521 -15.042 1.00 5.11 90 ASP A CA 1
ATOM 698 C C . ASP A 1 90 ? -0.734 5.453 -15.764 1.00 4.72 90 ASP A C 1
ATOM 699 O O . ASP A 1 90 ? -0.870 5.451 -16.960 1.00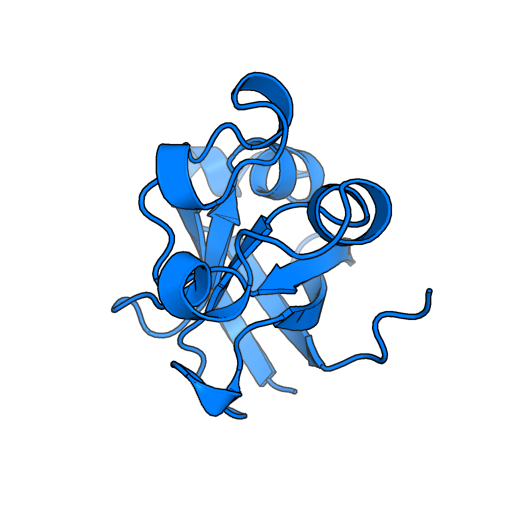 5.01 90 ASP A O 1
ATOM 704 N N . LEU A 1 91 ? -1.483 6.187 -14.933 1.00 4.51 91 LEU A N 1
ATOM 705 C CA . LEU A 1 91 ? -2.605 6.991 -15.411 1.00 4.71 91 LEU A CA 1
ATOM 706 C C . LEU A 1 91 ? -2.123 8.302 -15.975 1.00 4.87 91 LEU A C 1
ATOM 707 O O . LEU A 1 91 ? -1.156 8.907 -15.445 1.00 5.52 91 LEU A O 1
ATOM 712 N N . ASP A 1 92 ? -2.796 8.858 -17.009 1.00 4.71 92 ASP A N 1
ATOM 713 C CA . ASP A 1 92 ? -2.538 10.243 -17.347 1.00 4.81 92 ASP A CA 1
ATOM 714 C C . ASP A 1 92 ? -2.773 11.105 -16.105 1.00 4.92 92 ASP A C 1
ATOM 715 O O . ASP A 1 92 ? -3.688 10.833 -15.311 1.00 5.14 92 ASP A O 1
ATOM 720 N N . TRP A 1 93 ? -2.021 12.166 -15.941 1.00 5.68 93 TRP A N 1
ATOM 721 C CA . TRP A 1 93 ? -2.159 13.053 -14.778 1.00 5.66 93 TRP A CA 1
ATOM 722 C C . TRP A 1 93 ? -3.604 13.507 -14.587 1.00 5.47 93 TRP A C 1
ATOM 723 O O . TRP A 1 93 ? -4.076 13.486 -13.484 1.00 6.10 93 TRP A O 1
ATOM 734 N N . SER A 1 94 ? -4.293 13.895 -15.644 1.00 5.85 94 SER A N 1
ATOM 735 C CA . SER A 1 94 ? -5.624 14.381 -15.465 1.00 6.58 94 SER A CA 1
ATOM 736 C C . SER A 1 94 ? -6.538 13.347 -14.785 1.00 5.90 94 SER A C 1
ATOM 737 O O . SER A 1 94 ? -7.409 13.710 -13.981 1.00 6.98 94 SER A O 1
ATOM 740 N N . VAL A 1 95 ? -6.361 12.096 -15.147 1.00 5.94 95 VAL A N 1
ATOM 741 C CA . VAL A 1 95 ? -7.092 10.994 -14.556 1.00 5.93 95 VAL A CA 1
ATOM 742 C C . VAL A 1 95 ? -6.732 10.788 -13.119 1.00 5.69 95 VAL A C 1
ATOM 743 O O . VAL A 1 95 ? -7.600 10.654 -12.227 1.00 6.49 95 VAL A O 1
ATOM 747 N N . PHE A 1 96 ? -5.416 10.774 -12.838 1.00 5.28 96 PHE A N 1
ATOM 748 C CA . PHE A 1 96 ? -4.940 10.606 -11.471 1.00 5.54 96 PHE A CA 1
ATOM 749 C C . PHE A 1 96 ? -5.517 11.708 -10.581 1.00 5.31 96 PHE A C 1
ATOM 750 O O . PHE A 1 96 ? -5.985 11.458 -9.501 1.00 5.97 96 PHE A O 1
ATOM 758 N N . LYS A 1 97 ? -5.436 12.958 -11.060 1.00 5.74 97 LYS A N 1
ATOM 759 C CA . LYS A 1 97 ? -5.962 14.077 -10.268 1.00 6.57 97 LYS A CA 1
ATOM 760 C C . LYS A 1 97 ? -7.416 13.906 -9.954 1.00 7.31 97 LYS A C 1
ATOM 761 O O . LYS A 1 97 ? -7.862 14.189 -8.839 1.00 7.97 97 LYS A O 1
ATOM 767 N N . LYS A 1 98 ? -8.199 13.483 -10.932 1.00 7.22 98 LYS A N 1
ATOM 768 C CA . LYS A 1 98 ? -9.620 13.245 -10.722 1.00 9.06 98 LYS A CA 1
ATOM 769 C C . LYS A 1 98 ? -9.871 12.170 -9.642 1.00 7.53 98 LYS A C 1
ATOM 770 O O . LYS A 1 98 ? -10.784 12.324 -8.821 1.00 9.89 98 LYS A O 1
ATOM 776 N N . LEU A 1 99 ? -9.050 11.109 -9.623 1.00 6.84 99 LEU A N 1
ATOM 777 C CA . LEU A 1 99 ? -9.243 10.047 -8.679 1.00 6.96 99 LEU A CA 1
ATOM 778 C C . LEU A 1 99 ? -8.680 10.407 -7.303 1.00 6.37 99 LEU A C 1
ATOM 779 O O . LEU A 1 99 ? -9.125 9.800 -6.297 1.00 7.34 99 LEU A O 1
ATOM 784 N N . ASP A 1 100 ? -7.710 11.336 -7.219 1.00 6.24 100 ASP A N 1
ATOM 785 C CA . ASP A 1 100 ? -7.001 11.586 -5.983 1.00 6.36 100 ASP A CA 1
ATOM 786 C C . ASP A 1 100 ? -7.760 12.550 -5.091 1.00 6.43 100 ASP A C 1
ATOM 787 O O . ASP A 1 100 ? -7.312 13.663 -4.783 1.00 6.95 100 ASP A O 1
ATOM 792 N N . THR A 1 101 ? -8.931 12.152 -4.657 1.00 6.35 101 THR A N 1
ATOM 793 C CA . THR A 1 101 ? -9.912 13.094 -4.038 1.00 7.34 101 THR A CA 1
ATOM 794 C C . THR A 1 101 ? -9.578 13.408 -2.579 1.00 7.84 101 THR A C 1
ATOM 795 O O . THR A 1 101 ? -10.200 14.324 -2.036 1.00 10.00 101 THR A O 1
ATOM 799 N N . ASP A 1 102 ? -8.581 12.764 -1.950 1.00 7.64 102 ASP A N 1
ATOM 800 C CA . ASP A 1 102 ? -8.097 13.188 -0.643 1.00 9.13 102 ASP A CA 1
ATOM 801 C C . ASP A 1 102 ? -6.671 13.798 -0.730 1.00 7.92 102 ASP A C 1
ATOM 802 O O . ASP A 1 102 ? -6.125 14.212 0.302 1.00 10.64 102 ASP A O 1
ATOM 807 N N . GLY A 1 103 ? -6.079 13.869 -1.930 1.00 8.57 103 GLY A N 1
ATOM 808 C CA . GLY A 1 103 ? -4.766 14.468 -2.134 1.00 8.84 103 GLY A CA 1
ATOM 809 C C . GLY A 1 103 ? -3.586 13.631 -1.769 1.00 7.55 103 GLY A C 1
ATOM 810 O O . GLY A 1 103 ? -2.469 14.058 -2.006 1.00 8.67 103 GLY A O 1
ATOM 811 N N . SER A 1 104 ? -3.813 12.455 -1.157 1.00 7.82 104 SER A N 1
ATOM 812 C CA . SER A 1 104 ? -2.693 11.649 -0.651 1.00 9.20 104 SER A CA 1
ATOM 813 C C . SER A 1 104 ? -1.906 11.038 -1.801 1.00 7.65 104 SER A C 1
ATOM 814 O O . SER A 1 104 ? -0.742 10.735 -1.636 1.00 9.00 104 SER A O 1
ATOM 817 N N . GLY A 1 105 ? -2.543 10.811 -2.927 1.00 6.70 105 GLY A N 1
ATOM 818 C CA . GLY A 1 105 ? -1.855 10.206 -4.056 1.00 7.40 105 GLY A CA 1
ATOM 819 C C . GLY A 1 105 ? -0.685 11.060 -4.572 1.00 7.41 105 GLY A C 1
ATOM 820 O O . GLY A 1 105 ? 0.415 10.593 -4.806 1.00 8.00 105 GLY A O 1
ATOM 821 N N . TYR A 1 106 ? -0.979 12.367 -4.727 1.00 7.09 106 TYR A N 1
ATOM 822 C CA . TYR A 1 106 ? 0.047 13.253 -5.225 1.00 7.22 106 TYR A CA 1
ATOM 823 C C . TYR A 1 106 ? 1.234 13.322 -4.246 1.00 7.49 106 TYR A C 1
ATOM 824 O O . TYR A 1 106 ? 2.387 13.376 -4.635 1.00 8.44 106 TYR A O 1
ATOM 833 N N . LEU A 1 107 ? 0.912 13.339 -2.943 1.00 7.52 107 LEU A N 1
ATOM 834 C CA . LEU A 1 107 ? 1.923 13.443 -1.915 1.00 7.81 107 LEU A CA 1
ATOM 835 C C . LEU A 1 107 ? 2.842 12.203 -1.877 1.00 8.41 107 LEU A C 1
ATOM 836 O O . LEU A 1 107 ? 4.025 12.297 -1.596 1.00 9.75 107 LEU A O 1
ATOM 841 N N . ARG A 1 108 ? 2.197 11.026 -2.082 1.00 9.47 108 ARG A N 1
ATOM 842 C CA . ARG A 1 108 ? 2.918 9.785 -1.994 1.00 12.05 108 ARG A CA 1
ATOM 843 C C . ARG A 1 108 ? 3.582 9.347 -3.306 1.00 9.23 108 ARG A C 1
ATOM 844 O O . ARG A 1 108 ? 4.548 8.565 -3.301 1.00 14.20 108 ARG A O 1
ATOM 852 N N . GLY A 1 109 ? 3.012 9.788 -4.414 1.00 8.16 109 GLY A N 1
ATOM 853 C CA . GLY A 1 109 ? 3.444 9.397 -5.743 1.00 9.03 109 GLY A CA 1
ATOM 854 C C . GLY A 1 109 ? 2.649 8.250 -6.375 1.00 8.83 109 GLY A C 1
ATOM 855 O O . GLY A 1 109 ? 2.876 7.892 -7.515 1.00 9.92 109 GLY A O 1
ATOM 856 N N . HIS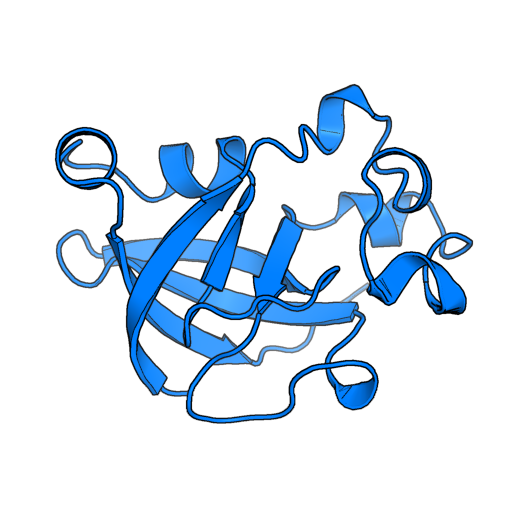 A 1 110 ? 1.681 7.706 -5.642 1.00 7.40 110 HIS A N 1
ATOM 857 C CA . HIS A 1 110 ? 0.777 6.706 -6.220 1.00 6.21 110 HIS A CA 1
ATOM 858 C C . HIS A 1 110 ? -0.469 6.644 -5.407 1.00 6.92 110 HIS A C 1
ATOM 859 O O . HIS A 1 110 ? -0.528 7.072 -4.267 1.00 7.82 110 HIS A O 1
ATOM 866 N N . LEU A 1 111 ? -1.495 6.110 -6.067 1.00 6.44 111 LEU A N 1
ATOM 867 C CA . LEU A 1 111 ? -2.733 5.676 -5.447 1.00 6.57 111 LEU A CA 1
ATOM 868 C C . LEU A 1 111 ? -2.744 4.149 -5.332 1.00 5.97 111 LEU A C 1
ATOM 869 O O . LEU A 1 111 ? -1.999 3.484 -6.036 1.00 8.13 111 LEU A O 1
ATOM 874 N N . ILE A 1 112 ? -3.623 3.619 -4.477 1.00 6.75 112 ILE A N 1
ATOM 875 C CA . ILE A 1 112 ? -3.924 2.220 -4.470 1.00 6.41 112 ILE A CA 1
ATOM 876 C C . ILE A 1 112 ? -5.364 2.081 -5.002 1.00 6.79 112 ILE A C 1
ATOM 877 O O . ILE A 1 112 ? -6.303 2.759 -4.512 1.00 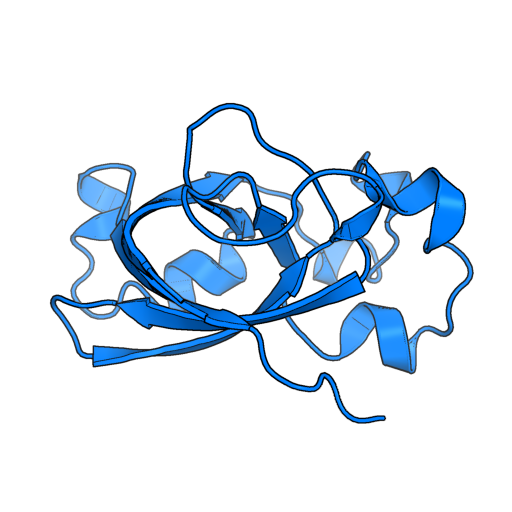7.27 112 ILE A O 1
ATOM 882 N N . VAL A 1 113 ? -5.526 1.268 -6.047 1.00 5.98 113 VAL A N 1
ATOM 883 C CA . VAL A 1 113 ? -6.800 1.172 -6.725 1.00 6.23 113 VAL A CA 1
ATOM 884 C C . VAL A 1 113 ? -7.238 -0.298 -6.845 1.00 6.37 113 VAL A C 1
ATOM 885 O O . VAL A 1 113 ? -6.466 -1.248 -6.699 1.00 6.61 113 VAL A O 1
ATOM 889 N N . ASN A 1 114 ? -8.514 -0.411 -7.181 1.00 6.17 114 ASN A N 1
ATOM 890 C CA . ASN A 1 114 ? -9.070 -1.662 -7.722 1.00 6.85 114 ASN A CA 1
ATOM 891 C C . ASN A 1 114 ? -9.486 -1.354 -9.141 1.00 6.44 114 ASN A C 1
ATOM 892 O O . ASN A 1 114 ? -9.867 -0.213 -9.489 1.00 9.40 114 ASN A O 1
ATOM 897 N N . TYR A 1 115 ? -9.376 -2.335 -10.042 1.00 6.26 115 TYR A N 1
ATOM 898 C CA . TYR A 1 115 ? -9.838 -2.139 -11.390 1.00 6.46 115 TYR A CA 1
ATOM 899 C C . TYR A 1 115 ? -10.659 -3.320 -11.836 1.00 6.41 115 TYR A C 1
ATOM 900 O O . TYR A 1 115 ? -10.578 -4.453 -11.320 1.00 7.33 115 TYR A O 1
ATOM 909 N N . GLN A 1 116 ? -11.461 -3.073 -12.859 1.00 6.71 116 GLN A N 1
ATOM 910 C CA . GLN A 1 116 ? -12.285 -4.097 -13.520 1.00 7.28 116 GLN A CA 1
ATOM 911 C C . GLN A 1 116 ? -12.321 -3.752 -15.011 1.00 6.54 116 GLN A C 1
ATOM 912 O O . GLN A 1 116 ? -12.650 -2.622 -15.408 1.00 6.88 116 GLN A O 1
ATOM 918 N N . PHE A 1 117 ? -12.049 -4.729 -15.870 1.00 6.82 117 PHE A N 1
ATOM 919 C CA . PHE A 1 117 ? -12.228 -4.545 -17.285 1.00 6.63 117 PHE A CA 1
ATOM 920 C C . PHE A 1 117 ? -13.728 -4.382 -17.557 1.00 7.40 117 PHE A C 1
ATOM 921 O O . PHE A 1 117 ? -14.538 -5.174 -17.027 1.00 8.87 117 PHE A O 1
ATOM 929 N N . VAL A 1 118 ? -14.100 -3.438 -18.393 1.00 7.47 118 VAL A N 1
ATOM 930 C CA . VAL 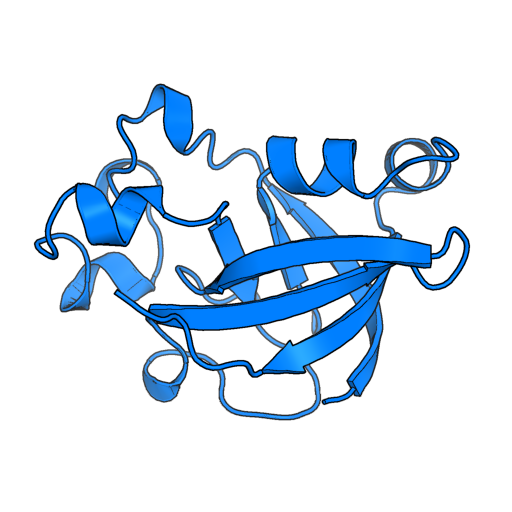A 1 118 ? -15.470 -3.150 -18.769 1.00 8.01 118 VAL A CA 1
ATOM 931 C C . VAL A 1 118 ? -15.593 -2.921 -20.235 1.00 8.13 118 VAL A C 1
ATOM 932 O O . VAL A 1 118 ? -14.642 -2.489 -20.919 1.00 9.05 118 VAL A O 1
ATOM 936 N N . ASN A 1 119 ? -16.817 -3.136 -20.768 1.00 8.71 119 ASN A N 1
ATOM 937 C CA . ASN A 1 119 ? -17.088 -2.838 -22.150 1.00 8.99 119 ASN A CA 1
ATOM 938 C C . ASN A 1 119 ? -16.874 -1.313 -22.368 1.00 8.33 119 ASN A C 1
ATOM 939 O O . ASN A 1 119 ? -17.338 -0.515 -21.587 1.00 10.30 119 ASN A O 1
ATOM 944 N N . CYS A 1 120 ? -16.259 -0.946 -23.490 1.00 9.05 120 CYS A N 1
ATOM 945 C CA . CYS A 1 120 ? -15.930 0.416 -23.777 1.00 10.37 120 CYS A CA 1
ATOM 946 C C . CYS A 1 120 ? -17.153 1.212 -24.297 1.00 10.13 120 CYS A C 1
ATOM 947 O O . CYS A 1 120 ? -17.169 2.419 -24.228 1.00 11.98 120 CYS A O 1
ATOM 950 N N . GLY A 1 121 ? -18.131 0.490 -24.867 1.00 11.74 121 GLY A N 1
ATOM 951 C CA . GLY A 1 121 ? -19.179 1.156 -25.566 1.00 10.25 121 GLY A CA 1
ATOM 952 C C . GLY A 1 121 ? -18.670 1.788 -26.856 1.00 13.39 121 GLY A C 1
ATOM 953 O O . GLY A 1 121 ? -17.546 1.603 -27.270 1.00 18.28 121 GLY A O 1
ATOM 954 N N . ASN A 1 122 ? -19.557 2.606 -27.466 1.00 15.96 122 ASN A N 1
ATOM 955 C CA . ASN A 1 122 ? -19.328 3.319 -28.749 1.00 24.64 122 ASN A CA 1
ATOM 956 C C . ASN A 1 122 ? -19.008 4.816 -28.682 1.00 37.14 122 ASN A C 1
ATOM 957 O O . ASN A 1 122 ? -18.991 5.411 -27.624 1.00 19.97 122 ASN A O 1
#

Organism: Carica papaya (NCBI:txid3649)

Solvent-accessible surface area: 6318 Å² total

B-factor: mean 12.47, std 13.21, range [4.37, 144.36]

Sequence (121 aa):
SASNVRATYHFYNAQQNGWDLRKVSAYCATWDADKPYSWRSKYGWTAFCGPVGPHGRAACGKCLRVTNTKTRAETTVRIVDQCSNGGLDLDWSVFKKLDTDGSGYLRGHLIVNYQFVNCGN